Protein AF-A0A147BJC0-F1 (afdb_monomer)

Secondary structure (DSSP, 8-state):
--TT-PPPPEEPPGGGHHHHHHHHHS-GGGTT--HHHHHHHHTTTEE-TTHHHHHHHHHHH-HHHHHHS--------

Foldseek 3Di:
DPPVPDDDAAEDDPVCLLVLLCVLQVPVVCPNDALVVSLVVCVVHHDDPPSSVVSNVNSVPDPVNVVPPPDPPPPDD

Mean predicted aligned error: 8.98 Å

Radius of gyration: 15.84 Å; Cα contacts (8 Å, |Δi|>4): 50; chains: 1; bounding box: 48×33×34 Å

Sequence (77 aa):
YLPDGARHLLVIPKHLRDTVLATFHEDPTAGHLGTYKTYARLRSCYFWPGMYRTTETYVQSCVPCQHRKPSRHASDG

Organism: Ixodes ricinus (NCBI:txid34613)

Nearest PDB structures (foldseek):
  5k0y-assembly1_e  TM=4.769E-01  e=4.354E+00  Oryctolagus cuniculus
  6ybs-assembly1_X  TM=4.069E-01  e=2.831E+00  Homo sapiens
  7r81-assembly1_S2  TM=3.909E-01  e=3.850E+00  Neurospora crassa
  9axv-assembly1_AU  TM=4.580E-01  e=8.564E+00  Schizosaccharomyces pombe

Solvent-accessible surface area (backbone atoms only — not comparable to full-atom values): 4865 Å² total; per-residue (Å²): 131,58,97,80,76,63,77,88,55,51,73,59,56,78,90,50,44,62,62,53,48,46,62,61,46,66,35,77,92,48,64,77,49,57,45,67,59,37,38,59,58,43,64,75,58,37,40,52,94,59,51,64,60,56,39,38,55,53,48,68,68,34,63,76,58,53,76,68,52,76,76,78,72,74,79,84,126

Structure (mmCIF, N/CA/C/O backbone):
data_AF-A0A147BJC0-F1
#
_entry.id   AF-A0A147BJC0-F1
#
loop_
_atom_site.group_PDB
_atom_site.id
_atom_site.type_symbol
_atom_site.label_atom_id
_atom_site.label_alt_id
_atom_site.label_comp_id
_atom_site.label_asym_id
_atom_site.label_entity_id
_atom_site.label_seq_id
_atom_site.pdbx_PDB_ins_code
_atom_site.Cartn_x
_atom_site.Cartn_y
_atom_site.Cartn_z
_atom_site.occupancy
_atom_site.B_iso_or_equiv
_atom_site.auth_seq_id
_atom_site.auth_comp_id
_atom_site.auth_asym_id
_atom_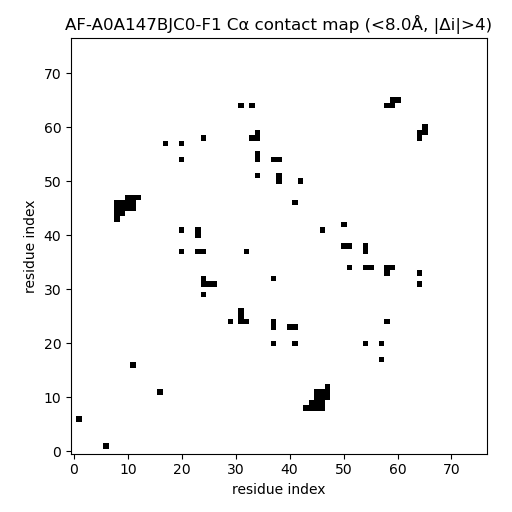site.auth_atom_id
_atom_site.pdbx_PDB_model_num
ATOM 1 N N . TYR A 1 1 ? -24.024 -6.332 9.089 1.00 48.00 1 TYR A N 1
ATOM 2 C CA . TYR A 1 1 ? -23.857 -4.970 8.550 1.00 48.00 1 TYR A CA 1
ATOM 3 C C . TYR A 1 1 ? -23.772 -4.048 9.750 1.00 48.00 1 TYR A C 1
ATOM 5 O O . TYR A 1 1 ? -24.656 -4.143 10.593 1.00 48.00 1 TYR A O 1
ATOM 13 N N . LEU A 1 2 ? -22.683 -3.293 9.914 1.00 55.91 2 LEU A N 1
ATOM 14 C CA . LEU A 1 2 ? -22.599 -2.326 11.009 1.00 55.91 2 LEU A CA 1
ATOM 15 C C . LEU A 1 2 ? -23.576 -1.166 10.735 1.00 55.91 2 LEU A C 1
ATOM 17 O O . LEU A 1 2 ? -23.717 -0.776 9.572 1.00 55.91 2 LEU A O 1
ATOM 21 N N . PRO A 1 3 ? -24.265 -0.647 11.763 1.00 58.34 3 PRO A N 1
ATOM 22 C CA . PRO A 1 3 ? -25.349 0.330 11.613 1.00 58.34 3 PRO A CA 1
ATOM 23 C C . PRO A 1 3 ? -24.920 1.673 10.987 1.00 58.34 3 PRO A C 1
ATOM 25 O O . PRO A 1 3 ? -25.758 2.433 10.519 1.00 58.34 3 PRO A O 1
ATOM 28 N N . ASP A 1 4 ? -23.621 1.937 10.924 1.00 72.06 4 ASP A N 1
ATOM 29 C CA . ASP A 1 4 ? -22.966 3.187 10.540 1.00 72.06 4 ASP A CA 1
ATOM 30 C C . ASP A 1 4 ? -22.316 3.147 9.140 1.00 72.06 4 ASP A C 1
ATOM 32 O O . ASP A 1 4 ? -21.676 4.105 8.712 1.00 72.06 4 ASP A O 1
ATOM 36 N N . GLY A 1 5 ? -22.464 2.044 8.393 1.00 69.38 5 GLY A N 1
ATOM 37 C CA . GLY A 1 5 ? -21.847 1.895 7.065 1.00 69.38 5 GLY A CA 1
ATOM 38 C C . GLY A 1 5 ? -20.321 1.725 7.102 1.00 69.38 5 GLY A C 1
ATOM 39 O O . GLY A 1 5 ? -19.681 1.607 6.053 1.00 69.38 5 GLY A O 1
ATOM 40 N N . ALA A 1 6 ? -19.731 1.661 8.298 1.00 70.44 6 ALA A N 1
ATOM 41 C CA . ALA A 1 6 ? -18.321 1.384 8.492 1.00 70.44 6 ALA A CA 1
ATOM 42 C C . ALA A 1 6 ? -17.984 -0.057 8.076 1.00 70.44 6 ALA A C 1
ATOM 44 O O . ALA A 1 6 ? -18.645 -1.031 8.453 1.00 70.44 6 ALA A O 1
ATOM 45 N N . ARG A 1 7 ? -16.921 -0.199 7.279 1.00 76.00 7 ARG A N 1
ATOM 46 C CA . ARG A 1 7 ? -16.345 -1.496 6.914 1.00 76.00 7 ARG A CA 1
ATOM 47 C C . ARG A 1 7 ? -15.241 -1.852 7.902 1.00 76.00 7 ARG A C 1
ATOM 49 O O . ARG A 1 7 ? -14.273 -1.108 8.033 1.00 76.00 7 ARG A O 1
A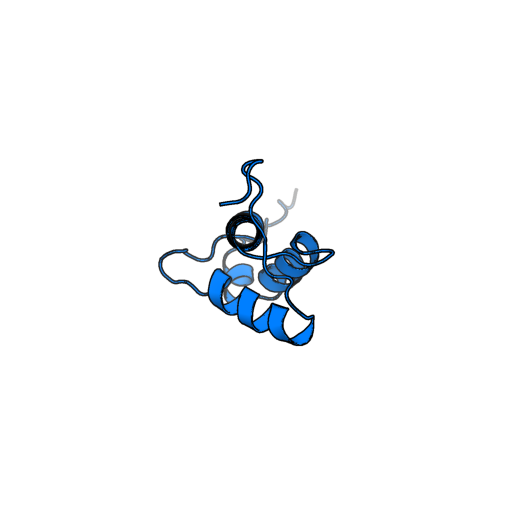TOM 56 N N . HIS A 1 8 ? -15.349 -3.017 8.536 1.00 84.56 8 HIS A N 1
ATOM 57 C CA . HIS A 1 8 ? -14.214 -3.611 9.236 1.00 84.56 8 HIS A CA 1
ATOM 58 C C . HIS A 1 8 ? -13.163 -4.051 8.216 1.00 84.56 8 HIS A C 1
ATOM 60 O O . HIS A 1 8 ? -13.470 -4.803 7.291 1.00 84.56 8 HIS A O 1
ATOM 66 N N . LEU A 1 9 ? -11.929 -3.587 8.397 1.00 89.50 9 LEU A N 1
ATOM 67 C CA . LEU A 1 9 ? -10.779 -4.023 7.613 1.00 89.50 9 LEU A CA 1
ATOM 68 C C . LEU A 1 9 ? -9.936 -4.985 8.442 1.00 89.50 9 LEU A C 1
ATOM 70 O O . LEU A 1 9 ? -9.739 -4.781 9.641 1.00 89.50 9 LEU A O 1
ATOM 74 N N . LEU A 1 10 ? -9.408 -6.020 7.792 1.00 92.31 10 LEU A N 1
ATOM 75 C CA . LEU A 1 10 ? -8.483 -6.940 8.441 1.00 92.31 10 LEU A CA 1
ATOM 76 C C . LEU A 1 10 ? -7.124 -6.262 8.613 1.00 92.31 10 LEU A C 1
ATOM 78 O O . LEU A 1 10 ? -6.549 -5.733 7.655 1.00 92.31 10 LEU A O 1
ATOM 82 N N . VAL A 1 11 ? -6.607 -6.295 9.841 1.00 94.50 11 VAL A N 1
ATOM 83 C CA . VAL A 1 11 ? -5.272 -5.782 10.140 1.00 94.50 11 VAL A CA 1
ATOM 84 C C . VAL A 1 11 ? -4.240 -6.834 9.766 1.00 94.50 11 VAL A C 1
ATOM 86 O O . VAL A 1 11 ? -4.271 -7.939 10.299 1.00 94.50 11 VAL A O 1
ATOM 89 N N . ILE A 1 12 ? -3.309 -6.489 8.877 1.00 95.56 12 ILE A N 1
ATOM 90 C CA . ILE A 1 12 ? -2.294 -7.435 8.403 1.00 95.56 12 ILE A CA 1
ATOM 91 C C . ILE A 1 12 ? -1.020 -7.364 9.272 1.00 95.56 12 ILE A C 1
ATOM 93 O O . ILE A 1 12 ? -0.352 -6.313 9.325 1.00 95.56 12 ILE A O 1
ATOM 97 N N . PRO A 1 13 ? -0.635 -8.472 9.942 1.00 94.62 13 PRO A N 1
ATOM 98 C CA . PRO A 1 13 ? 0.640 -8.596 10.645 1.00 94.62 13 PRO A CA 1
ATOM 99 C C . PRO A 1 13 ? 1.832 -8.361 9.716 1.00 94.62 13 PRO A C 1
ATOM 101 O O . PRO A 1 13 ? 1.779 -8.696 8.537 1.00 94.62 13 PRO A O 1
ATOM 104 N N . LYS A 1 14 ? 2.939 -7.825 10.250 1.00 93.31 14 LYS A N 1
ATOM 105 C CA . LYS A 1 14 ? 4.132 -7.453 9.460 1.00 93.31 14 LYS A CA 1
ATOM 106 C C . LYS A 1 14 ? 4.617 -8.556 8.512 1.00 93.31 14 LYS A C 1
ATOM 108 O O . LYS A 1 14 ? 4.871 -8.261 7.354 1.00 93.31 14 LYS A O 1
ATOM 113 N N . HIS A 1 15 ? 4.680 -9.797 8.989 1.00 94.25 15 HIS A N 1
ATOM 114 C CA . HIS A 1 15 ? 5.199 -10.940 8.232 1.00 94.25 15 HIS A CA 1
ATOM 115 C C . HIS A 1 15 ? 4.304 -11.389 7.062 1.00 94.25 15 HIS A C 1
ATOM 117 O O . HIS A 1 15 ? 4.772 -12.130 6.210 1.00 94.25 15 HIS A O 1
ATOM 123 N N . LEU A 1 16 ? 3.040 -10.946 6.996 1.00 94.69 16 LEU A N 1
ATOM 124 C CA . LEU A 1 16 ? 2.120 -11.266 5.893 1.00 94.69 16 LEU A CA 1
ATOM 125 C C . LEU A 1 16 ? 2.004 -10.142 4.856 1.00 94.69 16 LEU A C 1
ATOM 127 O O . LEU A 1 16 ? 1.381 -10.329 3.812 1.00 94.69 16 LEU A O 1
ATOM 131 N N . ARG A 1 17 ? 2.568 -8.960 5.134 1.00 94.25 17 ARG A N 1
ATOM 132 C CA . ARG A 1 17 ? 2.393 -7.780 4.272 1.00 94.25 17 ARG A CA 1
ATOM 133 C C . ARG A 1 17 ? 2.984 -7.998 2.889 1.00 94.25 17 ARG A C 1
ATOM 135 O O . ARG A 1 17 ? 2.330 -7.634 1.922 1.00 94.25 17 ARG A O 1
ATOM 142 N N . ASP A 1 18 ? 4.153 -8.624 2.800 1.00 91.88 18 ASP A N 1
ATOM 143 C CA . ASP A 1 18 ? 4.832 -8.859 1.522 1.00 91.88 18 ASP A CA 1
ATOM 144 C C . ASP A 1 18 ? 4.061 -9.855 0.650 1.00 91.88 18 ASP A C 1
ATOM 146 O O . ASP A 1 18 ? 3.887 -9.620 -0.541 1.00 91.88 18 ASP A O 1
ATOM 150 N N . THR A 1 19 ? 3.503 -10.912 1.248 1.00 92.81 19 THR A N 1
ATOM 151 C CA . THR A 1 19 ? 2.638 -11.876 0.547 1.00 92.81 19 THR A CA 1
ATOM 152 C C . THR A 1 19 ? 1.379 -11.207 -0.002 1.00 92.81 19 THR A C 1
ATOM 154 O O . THR A 1 19 ? 0.993 -11.423 -1.153 1.00 92.81 19 THR A O 1
ATOM 157 N N . VAL A 1 20 ? 0.741 -10.358 0.809 1.00 92.19 20 VAL A N 1
ATOM 158 C CA . VAL A 1 20 ? -0.442 -9.600 0.389 1.00 92.19 20 VAL A CA 1
ATOM 159 C C . VAL A 1 20 ? -0.074 -8.583 -0.697 1.00 92.19 20 VAL A C 1
ATOM 161 O O . VAL A 1 20 ? -0.792 -8.456 -1.683 1.00 92.19 20 VAL A O 1
ATOM 164 N N . LEU A 1 21 ? 1.058 -7.891 -0.570 1.00 90.81 21 LEU A N 1
ATOM 165 C CA . LEU A 1 21 ? 1.547 -6.947 -1.577 1.00 90.81 21 LEU A CA 1
ATOM 166 C C . LEU A 1 21 ? 1.821 -7.629 -2.918 1.00 90.81 21 LEU A C 1
ATOM 168 O O . LEU A 1 21 ? 1.339 -7.134 -3.934 1.00 90.81 21 LEU A O 1
ATOM 172 N N . ALA A 1 22 ? 2.509 -8.773 -2.911 1.00 88.94 22 ALA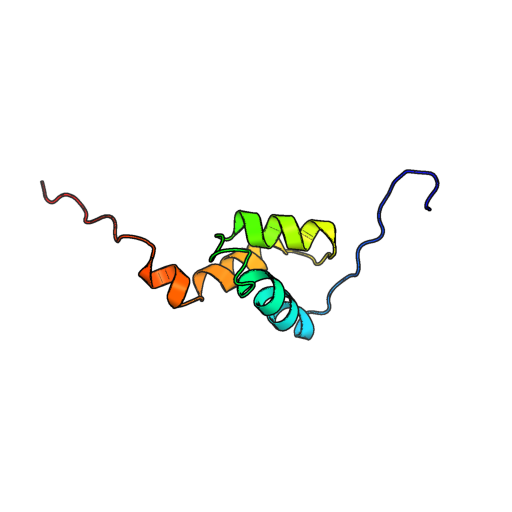 A N 1
ATOM 173 C CA . ALA A 1 22 ? 2.780 -9.565 -4.108 1.00 88.94 22 ALA A CA 1
ATOM 174 C C . ALA A 1 22 ? 1.487 -9.945 -4.829 1.00 88.94 22 ALA A C 1
ATOM 176 O O . ALA A 1 22 ? 1.313 -9.619 -5.998 1.00 88.94 22 ALA A O 1
ATOM 177 N N . THR A 1 23 ? 0.517 -10.493 -4.094 1.00 88.06 23 THR A N 1
ATOM 178 C CA . THR A 1 23 ? -0.775 -10.920 -4.656 1.00 88.06 23 THR A CA 1
ATOM 179 C C . THR A 1 23 ? -1.507 -9.780 -5.375 1.00 88.06 23 THR A C 1
ATOM 181 O O . THR A 1 23 ? -2.101 -9.978 -6.431 1.00 88.06 23 THR A O 1
ATOM 184 N N . PHE A 1 24 ? -1.468 -8.564 -4.821 1.00 86.75 24 PHE A N 1
ATOM 185 C CA . PHE A 1 24 ? -2.160 -7.405 -5.397 1.00 86.75 24 PHE A CA 1
ATOM 186 C C . PHE A 1 24 ? -1.354 -6.688 -6.486 1.00 86.75 24 PHE A C 1
ATOM 188 O O . PHE A 1 24 ? -1.941 -5.958 -7.291 1.00 86.75 24 PHE A O 1
ATOM 195 N N . HIS A 1 25 ? -0.033 -6.862 -6.492 1.00 85.00 25 HIS A N 1
ATOM 196 C CA . HIS A 1 25 ? 0.881 -6.260 -7.455 1.00 85.00 25 HIS A CA 1
ATOM 197 C C . HIS A 1 25 ? 1.060 -7.112 -8.722 1.00 85.00 25 HIS A C 1
ATOM 199 O O . HIS A 1 25 ? 1.158 -6.558 -9.817 1.00 85.00 25 HIS A O 1
ATOM 205 N N . GLU A 1 26 ? 1.089 -8.439 -8.578 1.00 77.56 26 GLU A N 1
ATOM 206 C CA . GLU A 1 26 ? 1.373 -9.414 -9.643 1.00 77.56 26 GLU A CA 1
ATOM 207 C C . GLU A 1 26 ? 0.146 -9.804 -10.478 1.00 77.56 26 GLU A C 1
ATOM 209 O O . GLU A 1 26 ? 0.273 -10.556 -11.442 1.00 77.56 26 GLU A O 1
ATOM 214 N N . ASP A 1 27 ? -1.041 -9.290 -10.149 1.00 69.06 27 ASP A N 1
ATOM 215 C CA . ASP A 1 27 ? -2.269 -9.589 -10.882 1.00 69.06 27 ASP A CA 1
ATOM 216 C C . ASP A 1 27 ? -2.136 -9.187 -12.381 1.00 69.06 27 AS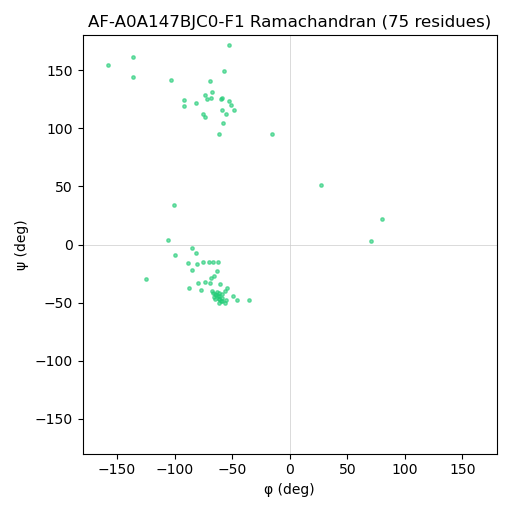P A C 1
ATOM 218 O O . ASP A 1 27 ? -2.009 -7.998 -12.703 1.00 69.06 27 ASP A O 1
ATOM 222 N N . PRO A 1 28 ? -2.185 -10.147 -13.332 1.00 58.34 28 PRO A N 1
ATOM 223 C CA . PRO A 1 28 ? -1.990 -9.878 -14.761 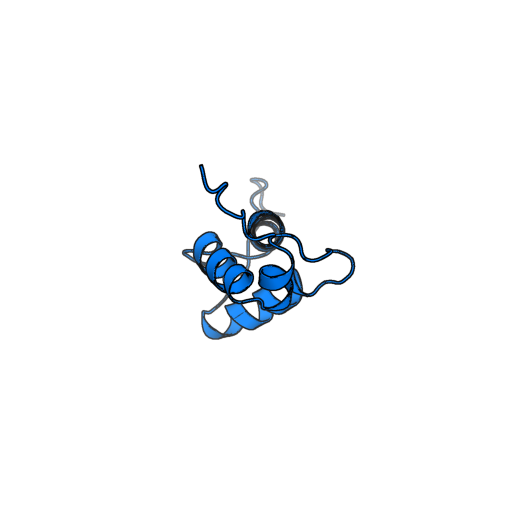1.00 58.34 28 PRO A CA 1
ATOM 224 C C . PRO A 1 28 ? -3.096 -9.011 -15.375 1.00 58.34 28 PRO A C 1
ATOM 226 O O . PRO A 1 28 ? -2.858 -8.274 -16.334 1.00 58.34 28 PRO A O 1
ATOM 229 N N . THR A 1 29 ? -4.308 -9.060 -14.812 1.00 60.16 29 THR A N 1
ATOM 230 C CA . THR A 1 29 ? -5.443 -8.203 -15.210 1.00 60.16 29 THR A CA 1
ATOM 231 C C . THR A 1 29 ? -5.282 -6.776 -14.681 1.00 60.16 29 THR A C 1
ATOM 233 O O . THR A 1 29 ? -5.918 -5.824 -15.137 1.00 60.16 29 THR A O 1
ATOM 236 N N . ALA A 1 30 ? -4.371 -6.609 -13.728 1.00 56.41 30 ALA A N 1
ATOM 237 C CA . ALA A 1 30 ? -4.010 -5.377 -13.072 1.00 56.41 30 ALA A CA 1
ATOM 238 C C . ALA A 1 30 ? -2.717 -4.777 -13.625 1.00 56.41 30 ALA A C 1
ATOM 240 O O . ALA A 1 30 ? -1.977 -4.183 -12.851 1.00 56.41 30 ALA A O 1
ATOM 241 N N . GLY A 1 31 ? -2.442 -4.935 -14.924 1.00 49.06 31 GLY A N 1
ATOM 242 C CA . GLY A 1 31 ? -1.194 -4.569 -15.608 1.00 49.06 31 GLY A CA 1
ATOM 243 C C . GLY A 1 31 ? -0.262 -3.620 -14.847 1.00 49.06 31 GLY A C 1
ATOM 244 O O . GLY A 1 31 ? -0.463 -2.413 -14.911 1.00 49.06 31 GLY A O 1
ATOM 245 N N . HIS A 1 32 ? 0.730 -4.176 -14.134 1.00 61.44 32 HIS A N 1
ATOM 246 C CA . HIS A 1 32 ? 1.804 -3.492 -13.388 1.00 61.44 32 HIS A CA 1
ATOM 247 C C . HIS A 1 32 ? 1.453 -2.083 -12.890 1.00 61.44 32 HIS A C 1
ATOM 249 O O . HIS A 1 32 ? 2.157 -1.106 -13.168 1.00 61.44 32 HIS A O 1
ATOM 255 N N . LEU A 1 33 ? 0.316 -1.944 -12.212 1.00 61.94 33 LEU A N 1
ATOM 256 C CA . LEU A 1 33 ? -0.166 -0.623 -11.853 1.00 61.94 33 LEU A CA 1
ATOM 257 C C . LEU A 1 33 ? 0.726 -0.075 -10.744 1.00 61.94 33 LEU A C 1
ATOM 259 O O . LEU A 1 33 ? 0.911 -0.713 -9.708 1.00 61.94 33 LEU A O 1
ATOM 263 N N . GLY A 1 34 ? 1.279 1.116 -10.971 1.00 76.81 34 GLY A N 1
ATOM 264 C CA . GLY A 1 34 ? 2.170 1.771 -10.020 1.00 76.81 34 GLY A CA 1
ATOM 265 C C . GLY A 1 34 ? 1.578 1.892 -8.610 1.00 76.81 34 GLY A C 1
ATOM 266 O O . GLY A 1 34 ? 0.393 1.640 -8.371 1.00 76.81 34 GLY A O 1
ATOM 267 N N . THR A 1 35 ? 2.413 2.332 -7.669 1.00 86.56 35 THR A N 1
ATOM 268 C CA . THR A 1 35 ? 2.148 2.416 -6.223 1.00 86.56 35 THR A CA 1
ATOM 269 C C . THR A 1 35 ? 0.709 2.779 -5.852 1.00 86.56 35 THR A C 1
ATOM 271 O O . THR A 1 35 ? 0.088 2.095 -5.040 1.00 86.56 35 THR A O 1
ATOM 274 N N . TYR A 1 36 ? 0.148 3.817 -6.480 1.00 87.12 36 TYR A N 1
ATOM 275 C CA . TYR A 1 36 ? -1.185 4.325 -6.164 1.00 87.12 36 TYR A CA 1
ATOM 276 C C . TYR A 1 36 ? -2.300 3.288 -6.334 1.00 87.12 36 TYR A C 1
ATOM 278 O O . TYR A 1 36 ? -3.154 3.159 -5.460 1.00 87.12 36 TYR A O 1
ATOM 286 N N . LYS A 1 37 ? -2.316 2.531 -7.435 1.00 86.12 37 LYS A N 1
ATOM 287 C CA . LYS A 1 37 ? -3.432 1.612 -7.700 1.00 86.12 37 LYS A CA 1
ATOM 288 C C . LYS A 1 37 ? -3.304 0.320 -6.900 1.00 86.12 37 LYS A C 1
ATOM 290 O O . LYS A 1 37 ? -4.322 -0.201 -6.452 1.00 86.12 37 LYS A O 1
ATOM 295 N N . THR A 1 38 ? -2.072 -0.136 -6.658 1.00 88.50 38 THR A N 1
ATOM 296 C CA . THR A 1 38 ? -1.800 -1.225 -5.706 1.00 88.50 38 THR A CA 1
ATOM 297 C C . THR A 1 38 ? -2.308 -0.827 -4.313 1.00 88.50 38 THR A C 1
ATOM 299 O O . THR A 1 38 ? -3.117 -1.535 -3.715 1.00 88.50 38 THR A O 1
ATOM 302 N N . TYR A 1 39 ? -1.966 0.378 -3.845 1.00 91.81 39 TYR A N 1
ATOM 303 C CA . TYR A 1 39 ? -2.444 0.913 -2.567 1.00 91.81 39 TYR A CA 1
ATOM 304 C C . TYR A 1 39 ? -3.973 1.070 -2.508 1.00 91.81 39 TYR A C 1
ATOM 306 O O . TYR A 1 39 ? -4.597 0.690 -1.518 1.00 91.81 39 TYR A O 1
ATOM 314 N N . ALA A 1 40 ? -4.596 1.604 -3.564 1.00 89.69 40 ALA A N 1
ATOM 315 C CA . ALA A 1 40 ? -6.038 1.840 -3.615 1.00 89.69 40 ALA A CA 1
ATOM 316 C C . ALA A 1 40 ? -6.861 0.550 -3.463 1.00 89.69 40 ALA A C 1
ATOM 318 O O . ALA A 1 40 ? -7.926 0.580 -2.848 1.00 89.69 40 ALA A O 1
ATOM 319 N N . ARG A 1 41 ? -6.357 -0.573 -3.985 1.00 88.19 41 ARG A N 1
ATOM 320 C CA . ARG A 1 41 ? -6.976 -1.898 -3.829 1.00 88.19 41 ARG A CA 1
ATOM 321 C C . ARG A 1 41 ? -6.720 -2.498 -2.452 1.00 88.19 41 ARG A C 1
ATOM 323 O O . ARG A 1 41 ? -7.615 -3.083 -1.855 1.00 88.19 41 ARG A O 1
ATOM 330 N N . LEU A 1 42 ? -5.515 -2.323 -1.916 1.00 91.19 42 LEU A N 1
ATOM 331 C CA . LEU A 1 42 ? -5.197 -2.800 -0.573 1.00 91.19 42 LEU A CA 1
ATOM 332 C C . LEU A 1 42 ? -6.074 -2.120 0.478 1.00 91.19 42 LEU A C 1
ATOM 334 O O . LEU A 1 42 ? -6.683 -2.804 1.296 1.00 91.19 42 LEU A O 1
ATOM 338 N N . ARG A 1 43 ? -6.215 -0.789 0.419 1.00 91.56 43 ARG A N 1
ATOM 339 C CA . ARG A 1 43 ? -6.996 -0.024 1.407 1.00 91.56 43 ARG A CA 1
ATOM 340 C C . ARG A 1 43 ? -8.500 -0.313 1.380 1.00 91.56 43 ARG A C 1
ATOM 342 O O . ARG A 1 43 ? -9.196 0.088 2.305 1.00 91.56 43 ARG A O 1
ATOM 349 N N . SER A 1 44 ? -9.025 -0.948 0.325 1.00 89.75 44 SER A N 1
ATOM 350 C CA . SER A 1 44 ? -10.441 -1.339 0.281 1.00 89.75 44 SER A CA 1
ATOM 351 C C . SER A 1 44 ? -10.735 -2.629 1.046 1.00 89.75 44 SER A C 1
ATOM 353 O O . SER A 1 44 ? -11.902 -2.884 1.340 1.00 89.75 44 SER A O 1
ATOM 355 N N . CYS A 1 45 ? -9.704 -3.425 1.354 1.00 90.00 45 CYS A N 1
ATOM 356 C CA . CYS A 1 45 ? -9.840 -4.761 1.946 1.00 90.00 45 CYS A CA 1
ATOM 357 C C . CYS A 1 45 ? -9.053 -4.927 3.258 1.00 90.00 45 CYS A C 1
ATOM 359 O O . CYS A 1 45 ? -9.463 -5.687 4.135 1.00 90.00 45 CYS A O 1
ATOM 361 N N . TYR A 1 46 ? -7.941 -4.206 3.411 1.00 94.06 46 TYR A N 1
ATOM 362 C CA . TYR A 1 46 ? -6.965 -4.409 4.477 1.00 94.06 46 TYR A CA 1
ATOM 363 C C . TYR A 1 46 ? -6.503 -3.100 5.102 1.00 94.06 46 TYR A C 1
ATOM 365 O O . TYR A 1 46 ? -6.594 -2.029 4.502 1.00 94.06 46 TYR A O 1
ATOM 373 N N . PHE A 1 47 ? -5.942 -3.217 6.302 1.00 94.12 47 PHE A N 1
ATOM 374 C CA . PHE A 1 47 ? -5.314 -2.113 7.008 1.00 94.12 47 PHE A CA 1
ATOM 375 C C . PHE A 1 47 ? -3.980 -2.525 7.640 1.00 94.12 47 PHE A C 1
ATOM 377 O O . PHE A 1 47 ? -3.824 -3.630 8.157 1.00 94.12 47 PHE A O 1
ATOM 384 N N . TRP A 1 48 ? -3.009 -1.615 7.650 1.00 95.56 48 TRP A N 1
ATOM 385 C CA . TRP A 1 48 ? -1.894 -1.632 8.597 1.00 95.56 48 TRP A CA 1
ATOM 386 C C . TRP A 1 48 ? -1.280 -0.231 8.736 1.00 95.56 48 TRP A C 1
ATOM 388 O O . TRP A 1 48 ? -1.333 0.565 7.802 1.00 95.56 48 TRP A O 1
ATOM 398 N N . PRO A 1 49 ? -0.635 0.113 9.861 1.00 94.25 49 PRO A N 1
ATOM 399 C CA . PRO A 1 49 ? 0.054 1.395 9.971 1.00 94.25 49 PRO A CA 1
ATOM 400 C C . PRO A 1 49 ? 1.139 1.541 8.894 1.00 94.25 49 PRO A C 1
ATOM 402 O O . PRO A 1 49 ? 2.002 0.669 8.753 1.00 94.25 49 PRO A O 1
ATOM 405 N N . GLY A 1 50 ? 1.087 2.637 8.130 1.00 94.06 50 GLY A N 1
ATOM 406 C CA . GLY A 1 50 ? 2.061 2.939 7.078 1.00 94.06 50 GLY A CA 1
ATOM 407 C C . GLY A 1 50 ? 1.850 2.217 5.738 1.00 94.06 50 GLY A C 1
ATOM 408 O O . GLY A 1 50 ? 2.811 2.126 4.977 1.00 94.06 50 GLY A O 1
ATOM 409 N N . MET A 1 51 ? 0.633 1.734 5.420 1.00 94.62 51 MET A N 1
ATOM 410 C CA . MET A 1 51 ? 0.344 0.993 4.170 1.00 94.62 51 MET A CA 1
ATOM 411 C C . MET A 1 51 ? 0.928 1.618 2.916 1.00 94.62 51 MET A C 1
ATOM 413 O O . MET A 1 51 ? 1.547 0.914 2.122 1.00 94.62 51 MET A O 1
ATOM 417 N N . TYR A 1 52 ? 0.733 2.925 2.738 1.00 93.50 52 TYR A N 1
ATOM 418 C CA . TYR A 1 52 ? 1.194 3.615 1.542 1.00 93.50 52 TYR A CA 1
ATOM 419 C C . TYR A 1 52 ? 2.711 3.497 1.383 1.00 93.50 52 TYR A C 1
ATOM 421 O O . TYR A 1 52 ? 3.179 3.075 0.332 1.00 93.50 52 TYR A O 1
ATOM 429 N N . ARG A 1 53 ? 3.473 3.767 2.452 1.00 94.56 53 ARG A N 1
ATOM 430 C CA . ARG A 1 53 ? 4.939 3.688 2.435 1.00 94.56 53 ARG A CA 1
ATOM 431 C C . ARG A 1 53 ? 5.427 2.265 2.180 1.00 94.56 53 ARG A C 1
ATOM 433 O O . ARG A 1 53 ? 6.311 2.075 1.359 1.00 94.56 53 ARG A O 1
ATOM 440 N N . THR A 1 54 ? 4.829 1.261 2.829 1.00 93.81 54 THR A N 1
ATOM 441 C CA . THR A 1 54 ? 5.178 -0.149 2.564 1.00 93.81 54 THR A CA 1
ATOM 442 C C . THR A 1 54 ? 4.886 -0.528 1.110 1.00 93.81 54 THR A C 1
ATOM 444 O O . THR A 1 54 ? 5.711 -1.167 0.467 1.00 93.81 54 THR A O 1
ATOM 447 N N . THR A 1 55 ? 3.746 -0.084 0.572 1.00 92.25 55 THR A N 1
ATOM 448 C CA . THR A 1 55 ? 3.362 -0.334 -0.826 1.00 92.25 55 THR A CA 1
ATOM 449 C C . THR A 1 55 ? 4.316 0.349 -1.798 1.00 92.25 55 THR A C 1
ATOM 451 O O . THR A 1 55 ? 4.717 -0.242 -2.794 1.00 92.25 55 THR A O 1
ATOM 454 N N . GLU A 1 56 ? 4.704 1.589 -1.511 1.00 91.94 56 GLU A N 1
ATOM 455 C CA . GLU A 1 56 ? 5.652 2.343 -2.319 1.00 91.94 56 GLU A CA 1
ATOM 456 C C . GLU A 1 56 ? 7.015 1.664 -2.371 1.00 91.94 56 GLU A C 1
ATOM 458 O O . GLU A 1 56 ? 7.521 1.431 -3.465 1.00 91.94 56 GLU A O 1
ATOM 463 N N . THR A 1 57 ? 7.575 1.299 -1.216 1.00 91.81 57 THR A N 1
ATOM 464 C CA . THR A 1 57 ? 8.858 0.594 -1.144 1.00 91.81 57 THR A CA 1
ATOM 465 C C . THR A 1 57 ? 8.814 -0.727 -1.911 1.00 91.81 57 THR A C 1
ATOM 467 O O . THR A 1 57 ? 9.732 -1.006 -2.675 1.00 91.81 57 THR A O 1
ATOM 470 N N . TYR A 1 58 ? 7.728 -1.493 -1.779 1.00 90.44 58 TYR A N 1
ATOM 471 C CA . TYR A 1 58 ? 7.550 -2.764 -2.484 1.00 90.44 58 TYR A CA 1
ATOM 472 C C . TYR A 1 58 ? 7.466 -2.591 -4.010 1.00 90.44 58 TYR A C 1
ATOM 474 O O . TYR A 1 58 ? 8.145 -3.273 -4.770 1.00 90.44 58 TYR A O 1
ATOM 482 N N . VAL A 1 59 ? 6.662 -1.641 -4.494 1.00 87.06 59 VAL A N 1
ATOM 483 C CA . VAL A 1 59 ? 6.537 -1.403 -5.942 1.00 87.06 59 VAL A CA 1
ATOM 484 C C . VAL A 1 59 ? 7.828 -0.813 -6.518 1.00 87.06 59 VAL A C 1
ATOM 486 O O . VAL A 1 59 ? 8.184 -1.104 -7.659 1.00 87.06 59 VAL A O 1
ATOM 489 N N . GLN A 1 60 ? 8.556 -0.001 -5.746 1.00 85.94 60 GLN A N 1
ATOM 490 C CA . GLN A 1 60 ? 9.858 0.525 -6.155 1.00 85.94 60 GLN A CA 1
ATOM 491 C C . GLN A 1 60 ? 10.943 -0.554 -6.225 1.00 85.94 60 GLN A C 1
ATOM 493 O O . GLN A 1 60 ? 11.839 -0.405 -7.051 1.00 85.94 60 GLN A O 1
ATOM 498 N N . SER A 1 61 ? 10.875 -1.628 -5.431 1.00 86.38 61 SER A N 1
ATOM 499 C CA . SER A 1 61 ? 11.816 -2.755 -5.519 1.00 86.38 61 SER A CA 1
ATOM 500 C C . SER A 1 61 ? 11.482 -3.754 -6.636 1.00 86.38 61 SER A C 1
ATOM 502 O O . SER A 1 61 ? 12.284 -4.642 -6.919 1.00 86.38 61 SER A O 1
ATOM 504 N N . CYS A 1 62 ? 10.336 -3.610 -7.308 1.00 86.06 62 CYS A N 1
ATOM 505 C CA . CYS A 1 62 ? 9.941 -4.480 -8.411 1.00 86.06 62 CYS A CA 1
ATOM 506 C C . CYS A 1 62 ? 10.760 -4.197 -9.686 1.00 86.06 62 CYS A C 1
ATOM 508 O O . CYS A 1 62 ? 10.566 -3.183 -10.363 1.00 86.06 62 CYS A O 1
ATOM 510 N N . VAL A 1 63 ? 11.642 -5.134 -10.048 1.00 79.88 63 VAL A N 1
ATOM 511 C CA . VAL A 1 63 ? 12.517 -5.069 -11.235 1.00 79.88 63 VAL A CA 1
ATOM 512 C C . VAL A 1 63 ? 11.729 -4.848 -12.544 1.00 79.88 63 VAL A C 1
ATOM 514 O O . VAL A 1 63 ? 12.058 -3.910 -13.277 1.00 79.88 63 VAL A O 1
ATOM 517 N N . PRO A 1 64 ? 10.638 -5.591 -12.839 1.00 75.31 64 PRO A N 1
ATOM 518 C CA . PRO A 1 64 ? 9.785 -5.309 -13.999 1.00 75.31 64 PRO A CA 1
ATOM 519 C C . PRO A 1 64 ? 9.245 -3.873 -14.063 1.00 75.31 64 PRO A C 1
ATOM 521 O O . PRO A 1 64 ? 9.152 -3.288 -15.144 1.00 75.31 64 PRO A O 1
ATOM 524 N N . CYS A 1 65 ? 8.890 -3.282 -12.918 1.00 76.44 65 CYS A N 1
ATOM 525 C CA . CYS A 1 65 ? 8.408 -1.903 -12.854 1.00 76.44 65 CYS A CA 1
ATOM 526 C C . CYS A 1 65 ? 9.531 -0.876 -13.046 1.00 76.44 65 CYS A C 1
ATOM 528 O O . CYS A 1 65 ? 9.280 0.187 -13.618 1.00 76.44 65 CYS A O 1
ATOM 530 N N . GLN A 1 66 ? 10.755 -1.181 -12.605 1.00 74.12 66 GLN A N 1
ATOM 531 C CA . GLN A 1 66 ? 11.925 -0.324 -12.811 1.00 74.12 66 GLN A CA 1
ATOM 532 C C . GLN A 1 66 ? 12.301 -0.227 -14.294 1.00 74.12 66 GLN A C 1
ATOM 534 O O . GLN A 1 66 ? 12.475 0.879 -14.795 1.00 74.12 66 GLN A O 1
ATOM 539 N N . HIS A 1 67 ? 12.320 -1.350 -15.021 1.00 72.81 67 HIS A N 1
ATOM 540 C CA . HIS A 1 67 ? 12.651 -1.369 -16.453 1.00 72.81 67 HIS A CA 1
ATOM 541 C C . HIS A 1 67 ? 11.667 -0.583 -17.337 1.00 72.81 67 HIS A C 1
ATOM 543 O O . HIS A 1 67 ? 12.026 -0.165 -18.434 1.00 72.81 67 HIS A O 1
ATOM 549 N N 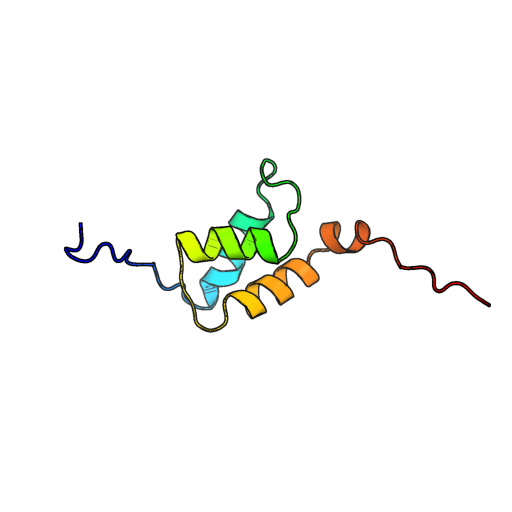. ARG A 1 68 ? 10.425 -0.373 -16.880 1.00 64.56 68 ARG A N 1
ATOM 550 C CA . ARG A 1 68 ? 9.384 0.349 -17.634 1.00 64.56 68 ARG A CA 1
ATOM 551 C C . ARG A 1 68 ? 9.376 1.855 -17.406 1.00 64.56 68 ARG A C 1
ATOM 553 O O . ARG A 1 68 ? 8.734 2.564 -18.178 1.00 64.56 68 ARG A O 1
ATOM 560 N N . LYS A 1 69 ? 10.030 2.362 -16.357 1.00 60.38 69 LYS A N 1
ATOM 561 C CA . LYS A 1 69 ? 10.197 3.809 -16.194 1.00 60.38 69 LYS A CA 1
ATOM 562 C C . LYS A 1 69 ? 11.275 4.250 -17.183 1.00 60.38 69 LYS A C 1
ATOM 564 O O . LYS A 1 69 ? 12.424 3.866 -16.988 1.00 60.38 69 LYS A O 1
ATOM 569 N N . PRO A 1 70 ? 10.954 5.040 -18.225 1.00 51.78 70 PRO A N 1
ATOM 570 C CA . PRO A 1 70 ? 12.004 5.616 -19.040 1.00 51.78 70 PRO A CA 1
ATOM 571 C C . PRO A 1 70 ? 12.860 6.478 -18.118 1.00 51.78 70 PRO A C 1
ATOM 573 O O . PRO A 1 70 ? 12.341 7.364 -17.428 1.00 51.78 70 PRO A O 1
ATOM 576 N N . SER A 1 71 ? 14.164 6.211 -18.091 1.00 56.41 71 SER A N 1
ATOM 577 C CA . SER A 1 71 ? 15.133 7.194 -17.635 1.00 56.41 71 SER A CA 1
ATOM 578 C C . SER A 1 71 ? 14.785 8.480 -18.369 1.00 56.41 71 SER A C 1
ATOM 580 O O . SER A 1 71 ? 14.801 8.520 -19.603 1.00 56.41 71 SER A O 1
ATOM 582 N N . ARG A 1 72 ? 14.385 9.518 -17.629 1.00 59.22 72 ARG A N 1
ATOM 583 C CA . ARG A 1 72 ? 14.409 10.870 -18.174 1.00 59.22 72 ARG A CA 1
ATOM 584 C C . ARG A 1 72 ? 15.878 11.100 -18.489 1.00 59.22 72 ARG A C 1
ATOM 586 O O . ARG A 1 72 ? 16.648 11.376 -17.578 1.00 59.22 72 ARG A O 1
ATOM 593 N N . HIS A 1 73 ? 16.275 10.854 -19.735 1.00 54.31 73 HIS A N 1
ATOM 594 C CA . HIS A 1 73 ? 17.553 11.320 -20.228 1.00 54.31 73 HIS A CA 1
ATOM 595 C C . HIS A 1 73 ? 17.517 12.818 -19.965 1.00 54.31 73 HIS A C 1
ATOM 597 O O . HIS A 1 73 ? 16.638 13.518 -20.476 1.00 54.31 73 HIS A O 1
ATOM 603 N N . ALA A 1 74 ? 18.362 13.259 -19.035 1.00 55.62 74 ALA A N 1
ATOM 604 C CA . ALA A 1 74 ? 18.659 14.661 -18.880 1.00 55.62 7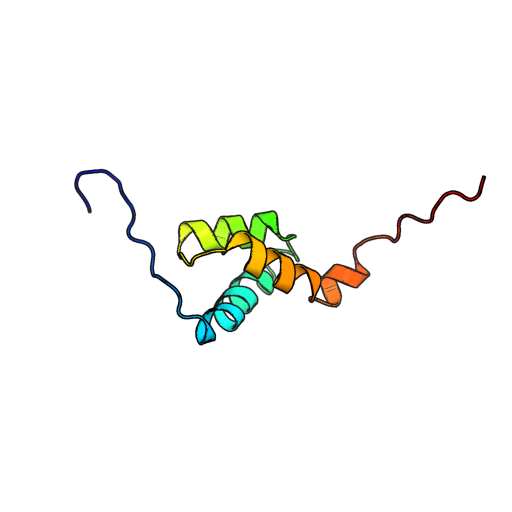4 ALA A CA 1
ATOM 605 C C . ALA A 1 74 ? 19.036 15.148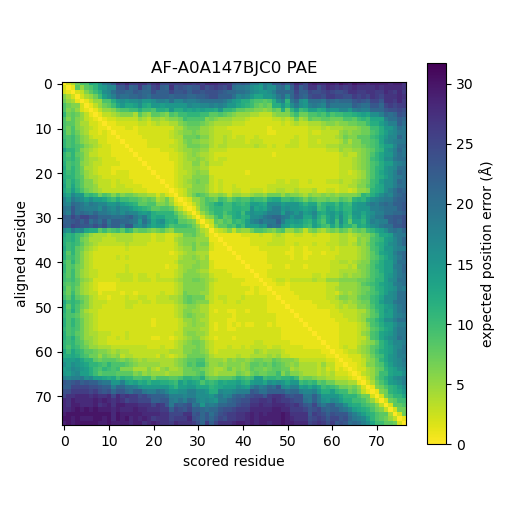 -20.278 1.00 55.62 74 ALA A C 1
ATOM 607 O O . ALA A 1 74 ? 19.918 14.578 -20.919 1.00 55.62 74 ALA A O 1
ATOM 608 N N . SER A 1 75 ? 18.280 16.108 -20.791 1.00 52.31 75 SER A N 1
ATOM 609 C CA . SER A 1 75 ? 18.717 16.895 -21.927 1.00 52.31 75 SER A CA 1
ATOM 610 C C . SER A 1 75 ? 20.032 17.550 -21.517 1.00 52.31 75 SER A C 1
ATOM 612 O O . SER A 1 75 ? 20.020 18.459 -20.689 1.00 52.31 75 SER A O 1
ATOM 614 N N . ASP A 1 76 ? 21.135 17.017 -22.043 1.00 51.38 76 ASP A N 1
ATOM 615 C CA . ASP A 1 76 ? 22.390 17.741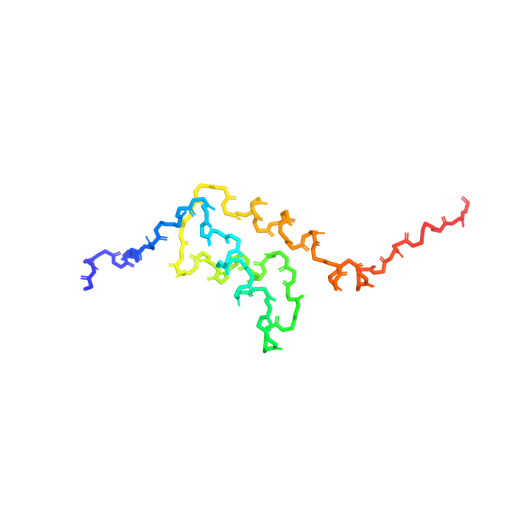 -22.209 1.00 51.38 76 ASP A CA 1
ATOM 616 C C . ASP A 1 76 ? 22.074 19.032 -22.972 1.00 51.38 76 ASP A C 1
ATOM 618 O O . ASP A 1 76 ? 21.462 18.998 -24.046 1.00 51.38 76 ASP A O 1
ATOM 622 N N . GLY A 1 77 ? 22.442 20.157 -22.373 1.00 40.78 77 GLY A N 1
ATOM 623 C CA . GLY A 1 77 ? 22.322 21.502 -22.918 1.00 40.78 77 GLY A CA 1
ATOM 624 C C . GLY A 1 77 ? 23.235 22.431 -22.148 1.00 40.78 77 GLY A C 1
ATOM 625 O O . GLY A 1 77 ? 23.035 22.528 -20.916 1.00 40.78 77 GLY A O 1
#

InterPro domains:
  IPR041588 Integrase zinc-binding domain [PF17921] (12-71)

pLDDT: mean 79.62, std 15.48, range [40.78, 95.56]